Protein AF-D4DL28-F1 (afdb_monomer)

Nearest PDB structures (foldseek):
  8etq-assembly1_A  TM=8.824E-01  e=4.689E+00  synthetic construct
  6eyc-assembly1_4  TM=5.070E-01  e=2.689E+00  Saccharomyces cerevisiae S288C

Organism: Trichophyton verrucosum (strain HKI 0517) (NCBI:txid663202)

Structure (mmCIF, N/CA/C/O backbone):
data_AF-D4DL28-F1
#
_entry.id   AF-D4DL28-F1
#
loop_
_atom_site.group_PDB
_atom_site.id
_atom_site.type_symbol
_atom_site.label_atom_id
_atom_site.label_alt_id
_atom_site.label_comp_id
_atom_site.label_asym_id
_atom_site.label_entity_id
_atom_site.label_seq_id
_atom_site.pdbx_PDB_ins_code
_atom_site.Cartn_x
_atom_site.Cartn_y
_atom_site.Cartn_z
_atom_site.occupancy
_atom_site.B_iso_or_equiv
_atom_site.auth_seq_id
_atom_site.auth_comp_id
_atom_site.auth_asym_id
_atom_site.auth_atom_id
_atom_site.pdbx_PDB_model_num
ATOM 1 N N . MET A 1 1 ? 1.728 -12.968 -11.128 1.00 50.00 1 MET A N 1
ATOM 2 C CA . MET A 1 1 ? 1.240 -12.938 -9.736 1.00 50.00 1 MET A CA 1
ATOM 3 C C . MET A 1 1 ? 0.206 -11.832 -9.665 1.00 50.00 1 MET A C 1
ATOM 5 O O . MET A 1 1 ? 0.553 -10.708 -10.001 1.00 50.00 1 MET A O 1
ATOM 9 N N . ILE A 1 2 ? -1.051 -12.169 -9.378 1.00 60.97 2 ILE A N 1
ATOM 10 C CA . ILE A 1 2 ? -2.146 -11.202 -9.225 1.00 60.97 2 ILE A CA 1
ATOM 11 C C . ILE A 1 2 ? -2.335 -11.030 -7.722 1.00 60.97 2 ILE A C 1
ATOM 13 O O . ILE A 1 2 ? -2.545 -12.021 -7.025 1.00 60.97 2 ILE A O 1
ATOM 17 N N . PHE A 1 3 ? -2.198 -9.808 -7.220 1.00 66.00 3 PHE A N 1
ATOM 18 C CA . PHE A 1 3 ? -2.469 -9.510 -5.820 1.00 66.00 3 PHE A CA 1
ATOM 19 C C . PHE A 1 3 ? -3.932 -9.067 -5.688 1.00 66.00 3 PHE A C 1
ATOM 21 O O . PHE A 1 3 ? -4.377 -8.182 -6.410 1.00 66.00 3 PHE A O 1
ATOM 28 N N . THR A 1 4 ? -4.690 -9.707 -4.798 1.00 67.94 4 THR A N 1
ATOM 29 C CA . THR A 1 4 ? -6.142 -9.499 -4.624 1.00 67.94 4 THR A CA 1
ATOM 30 C C . THR A 1 4 ? -6.510 -8.403 -3.619 1.00 67.94 4 THR A C 1
ATOM 32 O O . THR A 1 4 ? -7.665 -8.000 -3.578 1.00 67.94 4 THR A O 1
ATOM 35 N N . ASN A 1 5 ? -5.550 -7.896 -2.837 1.00 78.19 5 ASN A N 1
ATOM 36 C CA . ASN A 1 5 ? -5.772 -6.876 -1.800 1.00 78.19 5 ASN A CA 1
ATOM 37 C C . ASN A 1 5 ? -4.997 -5.588 -2.112 1.00 78.19 5 ASN A C 1
ATOM 39 O O . ASN A 1 5 ? -4.196 -5.120 -1.303 1.00 78.19 5 ASN A O 1
ATOM 43 N N . CYS A 1 6 ? -5.178 -5.077 -3.324 1.00 79.69 6 CYS A N 1
ATOM 44 C CA . CYS A 1 6 ? -4.448 -3.933 -3.859 1.00 79.69 6 CYS A CA 1
ATOM 45 C C . CYS A 1 6 ? -5.429 -2.916 -4.422 1.00 79.69 6 CYS A C 1
ATOM 47 O O . CYS A 1 6 ? -6.550 -3.267 -4.795 1.00 79.69 6 CYS A O 1
ATOM 49 N N . LEU A 1 7 ? -5.003 -1.660 -4.481 1.00 84.06 7 LEU A N 1
ATOM 50 C CA . LEU A 1 7 ? -5.788 -0.614 -5.113 1.00 84.06 7 LEU A CA 1
ATOM 51 C C . LEU A 1 7 ? -5.753 -0.792 -6.640 1.00 84.06 7 LEU A C 1
ATOM 53 O O . LEU A 1 7 ? -4.844 -1.434 -7.178 1.00 84.06 7 LEU A O 1
ATOM 57 N N . PRO A 1 8 ? -6.717 -0.199 -7.365 1.00 81.19 8 PRO A N 1
ATOM 58 C CA . PRO A 1 8 ? -6.632 -0.080 -8.816 1.00 81.19 8 PRO A CA 1
ATOM 59 C C . PRO A 1 8 ? -5.280 0.500 -9.254 1.00 81.19 8 PRO A C 1
ATOM 61 O O . PRO A 1 8 ? -4.706 1.344 -8.561 1.00 81.19 8 PRO A O 1
ATOM 64 N N . GLU A 1 9 ? -4.767 0.089 -10.418 1.00 79.06 9 GLU A N 1
ATOM 65 C CA . GLU A 1 9 ? -3.454 0.546 -10.906 1.00 79.06 9 GLU A CA 1
ATOM 66 C C . GLU A 1 9 ? -3.349 2.075 -10.979 1.00 79.06 9 GLU A C 1
ATOM 68 O O . GLU A 1 9 ? -2.310 2.635 -10.625 1.00 79.06 9 GLU A O 1
ATOM 73 N N . ASP A 1 10 ? -4.450 2.742 -11.320 1.00 80.44 10 ASP A N 1
ATOM 74 C CA . ASP A 1 10 ? -4.523 4.196 -11.459 1.00 80.44 10 ASP A CA 1
ATOM 75 C C . ASP A 1 10 ? -4.832 4.931 -10.146 1.00 80.44 10 ASP A C 1
ATOM 77 O O . ASP A 1 10 ? -4.789 6.160 -10.104 1.00 80.44 10 ASP A O 1
ATOM 81 N N . SER A 1 11 ? -5.117 4.206 -9.055 1.00 84.75 11 SER A N 1
ATOM 82 C CA . SER A 1 11 ? -5.437 4.818 -7.765 1.00 84.75 11 SER A CA 1
ATOM 83 C C . SER A 1 11 ? -4.329 4.645 -6.742 1.00 84.75 11 SER A C 1
ATOM 85 O O . SER A 1 11 ? -3.780 3.565 -6.558 1.00 84.75 11 SER A O 1
ATOM 87 N N . TYR A 1 12 ? -4.024 5.716 -6.027 1.00 85.38 12 TYR A N 1
ATOM 88 C CA . TYR A 1 12 ? -3.056 5.721 -4.931 1.00 85.38 12 TYR A CA 1
ATOM 89 C C . TYR A 1 12 ? -3.722 5.904 -3.566 1.00 85.38 12 TYR A C 1
ATOM 91 O O . TYR A 1 12 ? -3.043 6.098 -2.560 1.00 85.38 12 TYR A O 1
ATOM 99 N N . GLU A 1 13 ? -5.047 5.888 -3.547 1.00 88.25 13 GLU A N 1
ATOM 100 C CA . GLU A 1 13 ? -5.864 5.954 -2.351 1.00 88.25 13 GLU A CA 1
ATOM 101 C C . GLU A 1 13 ? -7.168 5.198 -2.595 1.00 88.25 13 GLU A C 1
ATOM 103 O O . GLU A 1 13 ? -7.706 5.191 -3.704 1.00 88.25 13 GLU A O 1
ATOM 108 N N . GLY A 1 14 ? -7.671 4.530 -1.571 1.00 88.19 14 GLY A N 1
ATOM 109 C CA . GLY A 1 14 ? -8.965 3.879 -1.640 1.00 88.19 14 GLY A CA 1
ATOM 110 C C . GLY A 1 14 ? -9.167 2.898 -0.509 1.00 88.19 14 GLY A C 1
ATOM 111 O O . GLY A 1 14 ? -8.345 2.774 0.399 1.00 88.19 14 GLY A O 1
ATOM 112 N N . GLU A 1 15 ? -10.282 2.192 -0.578 1.00 88.81 15 GLU A N 1
ATOM 113 C CA . GLU A 1 15 ? -10.656 1.196 0.409 1.00 88.81 15 GLU A CA 1
ATOM 114 C C . GLU A 1 15 ? -10.589 -0.198 -0.206 1.00 88.81 15 GLU A C 1
ATOM 116 O O . GLU A 1 15 ? -11.094 -0.439 -1.303 1.00 88.81 15 GLU A O 1
ATOM 121 N N . VAL A 1 16 ? -9.958 -1.121 0.514 1.00 87.00 16 VAL A N 1
ATOM 122 C CA . VAL A 1 16 ? -9.895 -2.538 0.166 1.00 87.00 16 VAL A CA 1
ATOM 123 C C . VAL A 1 16 ? -10.386 -3.319 1.376 1.00 87.00 16 VAL A C 1
ATOM 125 O O . VAL A 1 16 ? -9.791 -3.231 2.445 1.00 87.00 16 VAL A O 1
ATOM 128 N N . ASN A 1 17 ? -11.482 -4.066 1.223 1.00 85.88 17 ASN A N 1
ATOM 129 C CA . ASN A 1 17 ? -12.088 -4.876 2.290 1.00 85.88 17 ASN A CA 1
ATOM 130 C C . ASN A 1 17 ? -12.360 -4.104 3.603 1.00 85.88 17 ASN A C 1
ATOM 132 O O . ASN A 1 17 ? -12.110 -4.629 4.688 1.00 85.88 17 ASN A O 1
ATOM 136 N N . GLY A 1 18 ? -12.839 -2.856 3.531 1.00 84.31 18 GLY A N 1
ATOM 137 C CA . GLY A 1 18 ? -13.083 -2.036 4.726 1.00 84.31 18 GLY A CA 1
ATOM 138 C C . GLY A 1 18 ? -11.830 -1.393 5.330 1.00 84.31 18 GLY A C 1
ATOM 139 O O . GLY A 1 18 ? -11.916 -0.776 6.390 1.00 84.31 18 GLY A O 1
ATOM 140 N N . ILE A 1 19 ? -10.665 -1.544 4.689 1.00 89.19 19 ILE A N 1
ATOM 141 C CA . ILE A 1 19 ? -9.406 -0.927 5.107 1.00 89.19 19 ILE A CA 1
ATOM 142 C C . ILE A 1 19 ? -9.030 0.167 4.114 1.00 89.19 19 ILE A C 1
ATOM 144 O O . ILE A 1 19 ? -8.746 -0.09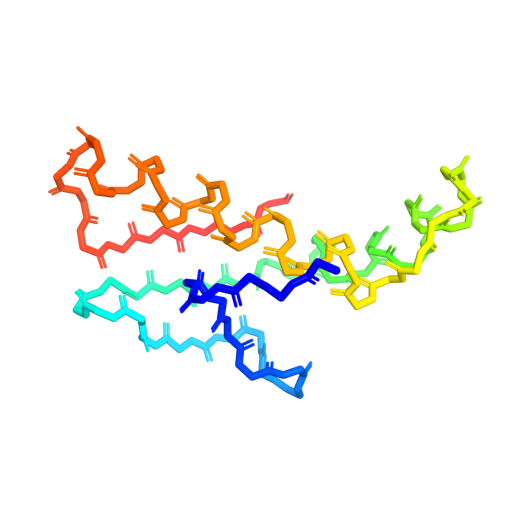5 2.944 1.00 89.19 19 ILE A O 1
ATOM 148 N N . THR A 1 20 ? -8.986 1.401 4.600 1.00 90.38 20 THR A N 1
ATOM 149 C CA . THR A 1 20 ? -8.529 2.558 3.838 1.00 90.38 20 THR A CA 1
ATOM 150 C C . THR A 1 20 ? -7.006 2.550 3.745 1.00 90.38 20 THR A C 1
ATOM 152 O O . THR A 1 20 ? -6.299 2.525 4.755 1.00 90.38 20 THR A O 1
ATOM 155 N N . MET A 1 21 ? -6.487 2.600 2.526 1.00 90.81 21 MET A N 1
ATOM 156 C CA . MET A 1 21 ? -5.061 2.711 2.251 1.00 90.81 21 MET A CA 1
ATOM 157 C C . MET A 1 21 ? -4.800 3.938 1.398 1.00 90.81 21 MET A C 1
ATOM 159 O O . MET A 1 21 ? -5.502 4.184 0.418 1.00 90.81 21 MET A O 1
ATOM 163 N N . SER A 1 22 ? -3.753 4.675 1.736 1.00 91.19 22 SER A N 1
ATOM 164 C CA . SER A 1 22 ? -3.314 5.827 0.959 1.00 91.19 22 SER A CA 1
ATOM 165 C C . SER A 1 22 ? -1.798 5.883 0.869 1.00 91.19 22 SER A C 1
ATOM 167 O O . SER A 1 22 ? -1.060 5.600 1.812 1.00 91.19 22 SER A O 1
ATOM 169 N N . TRP A 1 23 ? -1.308 6.234 -0.309 1.00 91.88 23 TRP A N 1
ATOM 170 C CA . TRP A 1 23 ? 0.112 6.407 -0.559 1.00 91.88 23 TRP A CA 1
ATOM 171 C C . TRP A 1 23 ? 0.537 7.833 -0.246 1.00 91.88 23 TRP A C 1
ATOM 173 O O . TRP A 1 23 ? -0.033 8.800 -0.761 1.00 91.88 23 TRP A O 1
ATOM 183 N N . HIS A 1 24 ? 1.613 7.963 0.517 1.00 91.50 24 HIS A N 1
ATOM 184 C CA . HIS A 1 24 ? 2.265 9.238 0.743 1.00 91.50 24 HIS A CA 1
ATOM 185 C C . HIS A 1 24 ? 2.949 9.735 -0.540 1.00 91.50 24 HIS A C 1
ATOM 187 O O . HIS A 1 24 ? 3.472 8.946 -1.327 1.00 91.50 24 HIS A O 1
ATOM 193 N N . GLN A 1 25 ? 2.985 11.052 -0.763 1.00 86.75 25 GLN A N 1
ATOM 194 C CA . GLN A 1 25 ? 3.526 11.646 -1.996 1.00 86.75 25 GLN A CA 1
ATOM 195 C C . GLN A 1 25 ? 4.982 11.230 -2.268 1.00 86.75 25 GLN A C 1
ATOM 197 O O . GLN A 1 25 ? 5.337 10.921 -3.405 1.00 86.75 25 GLN A O 1
ATOM 202 N N . ASN A 1 26 ? 5.799 11.133 -1.215 1.00 88.06 26 ASN A N 1
ATOM 203 C CA . ASN A 1 26 ? 7.187 10.674 -1.330 1.00 88.06 26 ASN A CA 1
ATOM 204 C C . ASN A 1 26 ? 7.278 9.204 -1.763 1.00 88.06 26 ASN A C 1
ATOM 206 O O . ASN A 1 26 ? 8.119 8.865 -2.591 1.00 88.06 26 ASN A O 1
ATOM 210 N N . ALA A 1 27 ? 6.395 8.345 -1.249 1.00 86.75 27 ALA A N 1
ATOM 211 C CA . ALA A 1 27 ? 6.334 6.933 -1.614 1.00 86.75 27 ALA A CA 1
ATOM 212 C C . ALA A 1 27 ? 5.995 6.766 -3.102 1.00 86.75 27 ALA A C 1
ATOM 214 O O . ALA A 1 27 ? 6.651 6.003 -3.809 1.00 86.75 27 ALA A O 1
ATOM 215 N N . LYS A 1 28 ? 5.021 7.552 -3.595 1.00 87.62 28 LYS A N 1
ATOM 216 C CA . LYS A 1 28 ? 4.649 7.587 -5.020 1.00 87.62 28 LYS A CA 1
ATOM 217 C C . LYS A 1 28 ? 5.835 7.991 -5.896 1.00 87.62 28 LYS A C 1
ATOM 219 O O . LYS A 1 28 ? 6.099 7.339 -6.900 1.00 87.62 28 LYS A O 1
ATOM 224 N N . GLY A 1 29 ? 6.562 9.040 -5.504 1.00 86.69 29 GLY A N 1
ATOM 225 C CA . GLY A 1 29 ? 7.709 9.550 -6.262 1.00 86.69 29 GLY A CA 1
ATOM 226 C C . GLY A 1 29 ? 8.902 8.592 -6.305 1.00 86.69 29 GLY A C 1
ATOM 227 O O . GLY A 1 29 ? 9.606 8.545 -7.306 1.00 86.69 29 GLY A O 1
ATOM 228 N N . ARG A 1 30 ? 9.108 7.790 -5.253 1.00 88.00 30 ARG A N 1
ATOM 229 C CA . ARG A 1 30 ? 10.212 6.815 -5.166 1.00 88.00 30 ARG A CA 1
ATOM 230 C C . ARG A 1 30 ? 9.920 5.492 -5.867 1.00 88.00 30 ARG A C 1
ATOM 232 O O . ARG A 1 30 ? 10.828 4.694 -6.073 1.00 88.00 30 ARG A O 1
ATOM 239 N N . LEU A 1 31 ? 8.664 5.233 -6.212 1.00 88.25 31 LEU A N 1
ATOM 240 C CA . LEU A 1 31 ? 8.219 3.969 -6.792 1.00 88.25 31 LEU A CA 1
ATOM 241 C C . LEU A 1 31 ? 8.921 3.640 -8.126 1.00 88.25 31 LEU A C 1
ATOM 243 O O . LEU A 1 31 ? 9.392 2.510 -8.262 1.00 88.25 31 LEU A O 1
ATOM 247 N N . PRO A 1 32 ? 9.082 4.593 -9.070 1.00 87.88 32 PRO A N 1
ATOM 248 C CA . PRO A 1 32 ? 9.847 4.372 -10.297 1.00 87.88 32 PRO A CA 1
ATOM 24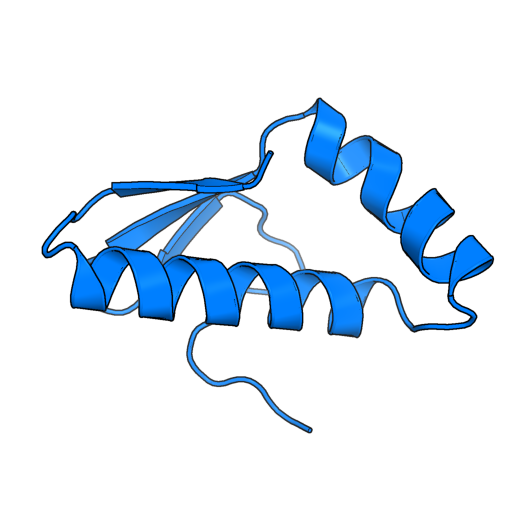9 C C . PRO A 1 32 ? 11.338 4.120 -10.038 1.00 87.88 32 PRO A C 1
ATOM 251 O O . PRO A 1 32 ? 11.898 3.187 -10.602 1.00 87.88 32 PRO A O 1
ATOM 254 N N . GLU A 1 33 ? 11.968 4.885 -9.140 1.00 89.25 33 GLU A N 1
ATOM 255 C CA . GLU A 1 33 ? 13.385 4.688 -8.788 1.00 89.25 33 GLU A CA 1
ATOM 256 C C . GLU A 1 33 ? 13.628 3.319 -8.146 1.00 89.25 33 GLU A C 1
ATOM 258 O O . GLU A 1 33 ? 14.619 2.652 -8.433 1.00 89.25 33 GLU A O 1
ATOM 263 N N . LEU A 1 34 ? 12.720 2.875 -7.270 1.00 86.56 34 LEU A N 1
ATOM 264 C CA . LEU A 1 34 ? 12.789 1.550 -6.659 1.00 86.56 34 LEU A CA 1
ATOM 265 C C . LEU A 1 34 ? 12.586 0.460 -7.714 1.00 86.56 34 LEU A C 1
ATOM 267 O O . LEU A 1 34 ? 13.307 -0.534 -7.706 1.00 86.56 34 LEU A O 1
ATOM 271 N N . ALA A 1 35 ? 11.643 0.652 -8.634 1.00 88.88 35 ALA A N 1
ATOM 272 C CA . ALA A 1 35 ? 11.409 -0.270 -9.738 1.00 88.88 35 ALA A CA 1
ATOM 273 C C . ALA A 1 35 ? 12.662 -0.445 -10.603 1.00 88.88 35 ALA A C 1
ATOM 275 O O . ALA A 1 35 ? 13.096 -1.575 -10.822 1.00 88.88 35 ALA A O 1
ATOM 276 N N . GLU A 1 36 ? 13.307 0.655 -10.991 1.00 91.12 36 GLU A N 1
ATOM 277 C CA . GLU A 1 36 ? 14.5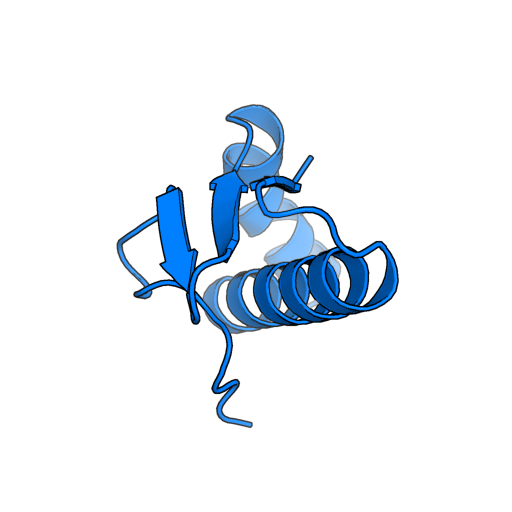62 0.629 -11.743 1.00 91.12 36 GLU A CA 1
ATOM 278 C C . GLU A 1 36 ? 15.690 -0.036 -10.942 1.00 91.12 36 GLU A C 1
ATOM 280 O O . GLU A 1 36 ? 16.331 -0.972 -11.420 1.00 91.12 36 GLU A O 1
ATOM 285 N N . LYS A 1 37 ? 15.874 0.371 -9.680 1.00 91.00 37 LYS A N 1
ATOM 286 C CA . LYS A 1 37 ? 16.915 -0.160 -8.790 1.00 91.00 37 LYS A CA 1
ATOM 287 C C . LYS A 1 37 ? 16.814 -1.672 -8.584 1.00 91.00 37 LYS A C 1
ATOM 289 O O . LYS A 1 37 ? 17.838 -2.340 -8.464 1.00 91.00 37 LYS A O 1
ATOM 294 N N . TYR A 1 38 ? 15.597 -2.204 -8.495 1.00 85.88 38 TYR A N 1
ATOM 295 C CA . TYR A 1 38 ? 15.354 -3.632 -8.283 1.00 85.88 38 TYR A CA 1
ATOM 296 C C . TYR A 1 38 ? 15.100 -4.408 -9.584 1.00 85.88 38 TYR A C 1
ATOM 298 O O . TYR A 1 38 ? 14.842 -5.609 -9.516 1.00 85.88 38 TYR A O 1
ATOM 306 N N . GLY A 1 39 ? 15.162 -3.760 -10.756 1.00 87.81 39 GLY A N 1
ATOM 307 C CA . GLY A 1 39 ? 14.833 -4.388 -12.041 1.00 87.81 39 GLY A CA 1
ATOM 308 C C . GLY A 1 39 ? 13.408 -4.953 -12.080 1.00 87.81 39 GLY A C 1
ATOM 309 O O . GLY A 1 39 ? 13.156 -5.981 -12.708 1.00 87.81 39 GLY A O 1
ATOM 310 N N . ALA A 1 40 ? 12.488 -4.324 -11.350 1.00 85.62 40 ALA A N 1
ATOM 311 C CA .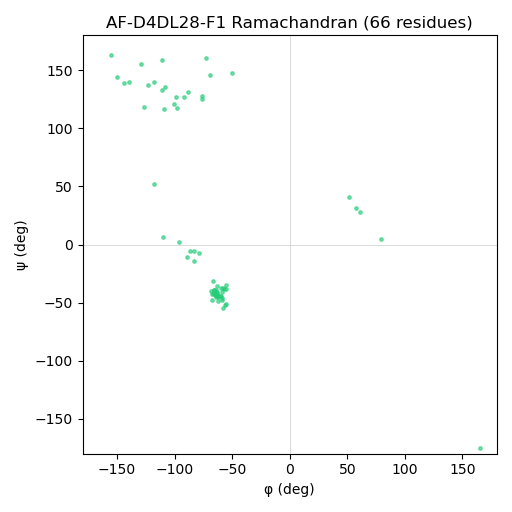 ALA A 1 40 ? 11.119 -4.773 -11.159 1.00 85.62 40 ALA A CA 1
ATOM 312 C C . ALA A 1 40 ? 10.129 -3.843 -11.868 1.00 85.62 40 ALA A C 1
ATOM 314 O O . ALA A 1 40 ? 10.411 -2.685 -12.152 1.00 85.62 40 ALA A O 1
ATOM 315 N N . ASP A 1 41 ? 8.931 -4.353 -12.137 1.00 87.94 41 ASP A N 1
ATOM 316 C CA . ASP A 1 41 ? 7.845 -3.542 -12.681 1.00 87.94 41 ASP A CA 1
ATOM 317 C C . ASP A 1 41 ? 7.238 -2.674 -11.567 1.00 87.94 41 ASP A C 1
ATOM 319 O O . ASP A 1 41 ? 6.844 -3.194 -10.515 1.00 87.94 41 ASP A O 1
ATOM 323 N N . ALA A 1 42 ? 7.139 -1.362 -11.797 1.00 85.94 42 ALA A N 1
ATOM 324 C CA . ALA A 1 42 ? 6.584 -0.413 -10.835 1.00 85.94 42 ALA A CA 1
ATOM 325 C C . ALA A 1 42 ? 5.161 -0.796 -10.391 1.00 85.94 42 ALA A C 1
ATOM 327 O O . ALA A 1 42 ? 4.840 -0.721 -9.207 1.00 85.94 42 ALA A O 1
ATOM 328 N N . LYS A 1 43 ? 4.317 -1.304 -11.295 1.00 85.12 43 LYS A N 1
ATOM 329 C CA . LYS A 1 43 ? 2.954 -1.744 -10.962 1.00 85.12 43 LYS A CA 1
ATOM 330 C C . LYS A 1 43 ? 2.971 -2.951 -10.028 1.00 85.12 43 LYS A C 1
ATOM 332 O O . LYS A 1 43 ? 2.194 -3.013 -9.078 1.00 85.12 43 LYS A O 1
ATOM 337 N N . LYS A 1 44 ? 3.899 -3.890 -10.242 1.00 85.81 44 LYS A N 1
ATOM 338 C CA . LYS A 1 44 ? 4.062 -5.060 -9.360 1.00 85.81 44 LYS A CA 1
ATOM 339 C C . LYS A 1 44 ? 4.588 -4.667 -7.982 1.00 85.81 44 LYS A C 1
ATOM 341 O O . LYS A 1 44 ? 4.113 -5.203 -6.985 1.00 85.81 44 LYS A O 1
ATOM 346 N N . LEU A 1 45 ? 5.534 -3.730 -7.923 1.00 88.06 45 LEU A N 1
ATOM 347 C CA . LEU A 1 45 ? 6.067 -3.181 -6.671 1.00 88.06 45 LEU A CA 1
ATOM 348 C C . LEU A 1 45 ? 4.987 -2.458 -5.866 1.00 88.06 45 LEU A C 1
ATOM 350 O O . LEU A 1 45 ? 4.860 -2.683 -4.664 1.00 88.06 45 LEU A O 1
ATOM 354 N N . LYS A 1 46 ? 4.171 -1.651 -6.548 1.00 88.75 46 LYS A N 1
ATOM 355 C CA . LYS A 1 46 ? 3.010 -0.982 -5.962 1.00 88.75 46 LYS A CA 1
ATOM 356 C C . LYS A 1 46 ? 2.040 -1.998 -5.359 1.00 88.75 46 LYS A C 1
ATOM 358 O O . LYS A 1 46 ? 1.750 -1.933 -4.167 1.00 88.75 46 LYS A O 1
ATOM 363 N N . ALA A 1 47 ? 1.608 -2.978 -6.152 1.00 87.62 47 ALA A N 1
ATOM 364 C CA . ALA A 1 47 ? 0.680 -4.006 -5.695 1.00 87.62 47 ALA A CA 1
ATOM 365 C C . ALA A 1 47 ? 1.245 -4.798 -4.500 1.00 87.62 47 ALA A C 1
ATOM 367 O O . ALA A 1 47 ? 0.545 -5.051 -3.523 1.00 87.62 47 ALA A O 1
ATOM 368 N N . MET A 1 48 ? 2.538 -5.129 -4.517 1.00 88.25 48 MET A N 1
ATOM 369 C CA . MET A 1 48 ? 3.191 -5.802 -3.395 1.00 88.25 48 MET A CA 1
ATOM 370 C C . MET A 1 48 ? 3.168 -4.955 -2.113 1.00 88.25 48 MET A C 1
ATOM 372 O O . MET A 1 48 ? 2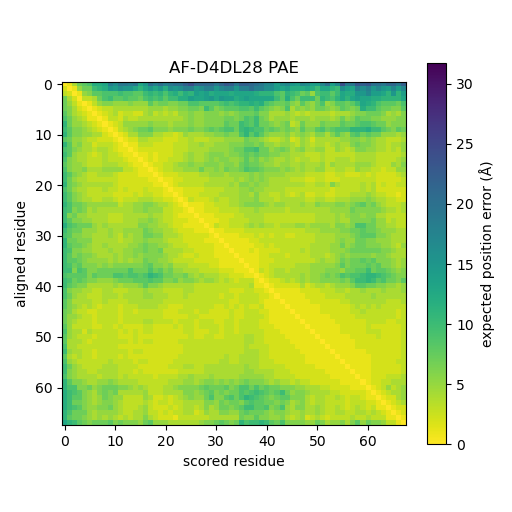.843 -5.476 -1.044 1.00 88.25 48 MET A O 1
ATOM 376 N N . ALA A 1 49 ? 3.487 -3.663 -2.206 1.00 89.25 49 ALA A N 1
ATOM 377 C CA . ALA A 1 49 ? 3.472 -2.754 -1.062 1.00 89.25 49 ALA A CA 1
ATOM 378 C C . ALA A 1 49 ? 2.058 -2.596 -0.479 1.00 89.25 49 ALA A C 1
ATOM 380 O O . ALA A 1 49 ? 1.879 -2.650 0.739 1.00 89.25 49 ALA A O 1
ATOM 381 N N . GLU A 1 50 ? 1.045 -2.477 -1.336 1.00 90.50 50 GLU A N 1
ATOM 382 C CA . GLU A 1 50 ? -0.363 -2.418 -0.927 1.00 90.50 50 GLU A CA 1
ATOM 383 C C . GLU A 1 50 ? -0.814 -3.708 -0.256 1.00 90.50 50 GLU A C 1
ATOM 385 O O . GLU A 1 50 ? -1.393 -3.663 0.825 1.00 90.50 50 GLU A O 1
ATOM 390 N N . HIS A 1 51 ? -0.473 -4.861 -0.830 1.00 89.88 51 HIS A N 1
ATOM 391 C CA . HIS A 1 51 ? -0.814 -6.154 -0.250 1.00 89.88 51 HIS A CA 1
ATOM 392 C C . HIS A 1 51 ? -0.199 -6.336 1.145 1.00 89.88 51 HIS A C 1
ATOM 394 O O . HIS A 1 51 ? -0.880 -6.765 2.079 1.00 89.88 51 HIS A O 1
ATOM 400 N N . LEU A 1 52 ? 1.079 -5.977 1.305 1.00 88.44 52 LEU A N 1
ATOM 401 C CA . LEU A 1 52 ? 1.778 -6.024 2.592 1.00 88.44 52 LEU A CA 1
ATOM 402 C C . LEU A 1 52 ? 1.165 -5.059 3.608 1.00 88.44 52 LEU A C 1
ATOM 404 O O . LEU A 1 52 ? 1.024 -5.403 4.784 1.00 88.44 52 LEU A O 1
ATOM 408 N N . THR A 1 53 ? 0.773 -3.871 3.156 1.00 90.06 53 THR A N 1
ATOM 409 C CA . THR A 1 53 ? 0.153 -2.852 4.005 1.00 90.06 53 THR A CA 1
ATOM 410 C C . THR A 1 53 ? -1.222 -3.309 4.463 1.00 90.06 53 THR A C 1
ATOM 412 O O . THR A 1 53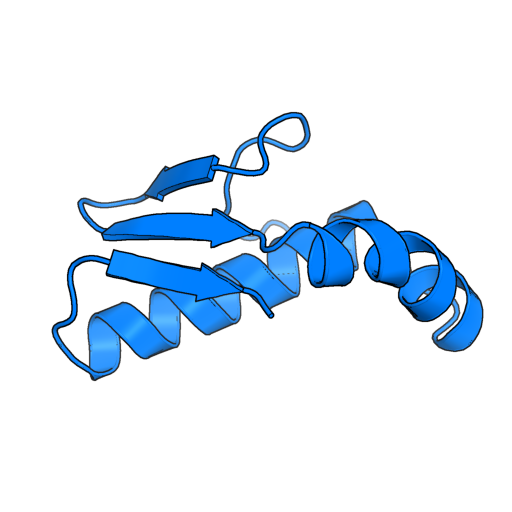 ? -1.484 -3.321 5.663 1.00 90.06 53 THR A O 1
ATOM 415 N N . HIS A 1 54 ? -2.055 -3.802 3.547 1.00 89.94 54 HIS A N 1
ATOM 416 C CA . HIS A 1 54 ? -3.350 -4.388 3.864 1.00 89.94 54 HIS A CA 1
ATOM 417 C C . HIS A 1 54 ? -3.207 -5.536 4.869 1.00 89.94 54 HIS A C 1
ATOM 419 O O . HIS A 1 54 ? -3.850 -5.526 5.914 1.00 89.94 54 HIS A O 1
ATOM 425 N N . ALA A 1 55 ? -2.326 -6.511 4.612 1.00 90.44 55 ALA A N 1
ATOM 426 C CA . ALA A 1 55 ? -2.104 -7.635 5.525 1.00 90.44 55 ALA A CA 1
ATOM 427 C C . ALA A 1 55 ? -1.634 -7.176 6.919 1.00 90.44 55 ALA A C 1
ATOM 429 O O . ALA A 1 55 ? -2.055 -7.729 7.937 1.00 90.44 55 ALA A O 1
ATOM 430 N N . SER A 1 56 ? -0.801 -6.134 6.973 1.00 90.31 56 SER A N 1
ATOM 431 C CA . SER A 1 56 ? -0.343 -5.534 8.229 1.00 90.31 56 SER A CA 1
ATOM 432 C C . SER A 1 56 ? -1.481 -4.841 8.977 1.00 90.31 56 SER A C 1
ATOM 434 O O . SER A 1 56 ? -1.609 -5.019 10.184 1.00 90.31 56 SER A O 1
ATOM 436 N N . LEU A 1 57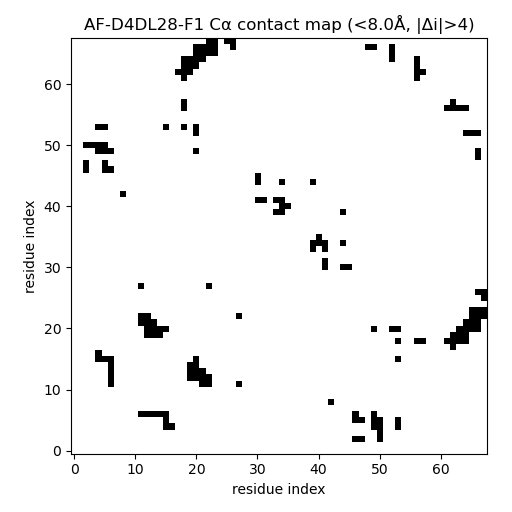 ? -2.334 -4.095 8.274 1.00 90.44 57 LEU A N 1
ATOM 437 C CA . LEU A 1 57 ? -3.489 -3.404 8.848 1.00 90.44 57 LEU A CA 1
ATOM 438 C C . LEU A 1 57 ? -4.540 -4.381 9.373 1.00 90.44 57 LEU A C 1
ATOM 440 O O . LEU A 1 57 ? -4.992 -4.215 10.505 1.00 90.44 57 LEU A O 1
ATOM 444 N N . VAL A 1 58 ? -4.829 -5.451 8.623 1.00 91.50 58 VAL A N 1
ATOM 445 C CA . VAL A 1 58 ? -5.668 -6.569 9.084 1.00 91.50 58 VAL A CA 1
ATOM 446 C C . VAL A 1 58 ? -5.106 -7.147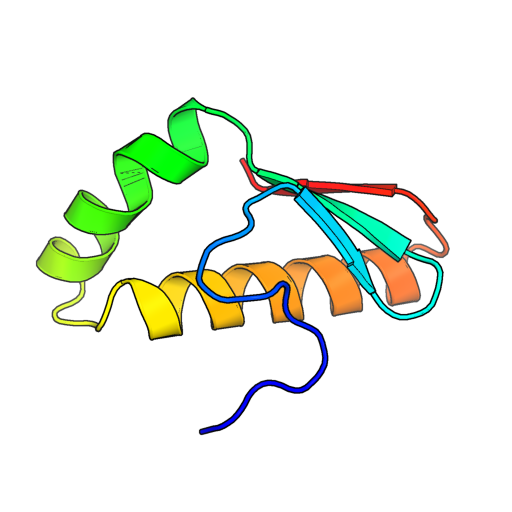 10.379 1.00 91.50 58 VAL A C 1
ATOM 448 O O . VAL A 1 58 ? -5.821 -7.268 11.370 1.00 91.50 58 VAL A O 1
ATOM 451 N N . ARG A 1 59 ? -3.805 -7.465 10.402 1.00 91.31 59 ARG A N 1
ATOM 452 C CA . ARG A 1 59 ? -3.154 -8.047 11.582 1.00 91.31 59 ARG A CA 1
ATOM 453 C C . ARG A 1 59 ? -3.166 -7.103 12.787 1.00 91.31 59 ARG A C 1
ATOM 455 O O . ARG A 1 59 ? -3.263 -7.569 13.917 1.00 91.31 59 ARG A O 1
ATOM 462 N N . LEU A 1 60 ? -3.039 -5.798 12.559 1.00 91.62 60 LEU A N 1
ATOM 463 C CA . LEU A 1 60 ? -3.067 -4.776 13.606 1.00 91.62 60 LEU A CA 1
ATOM 464 C C . LEU A 1 60 ? -4.492 -4.366 14.011 1.00 91.62 60 LEU A C 1
ATOM 466 O O . LEU A 1 60 ? -4.633 -3.569 14.936 1.00 91.62 60 LEU A O 1
ATOM 470 N N . GLY A 1 61 ? -5.528 -4.862 13.325 1.00 91.19 61 GLY A N 1
ATOM 471 C CA . GLY A 1 61 ? -6.912 -4.435 13.532 1.00 91.19 61 GLY A CA 1
ATOM 472 C C . GLY A 1 61 ? -7.129 -2.946 13.248 1.00 91.19 61 GLY A C 1
ATOM 473 O O . GLY A 1 61 ? -7.981 -2.319 13.874 1.00 91.19 61 GLY A O 1
ATOM 474 N N . LYS A 1 62 ? -6.327 -2.353 12.355 1.00 90.44 62 LYS A N 1
ATOM 475 C CA . LYS A 1 62 ? -6.418 -0.931 12.009 1.00 90.44 62 LYS A CA 1
ATOM 476 C C . LYS A 1 62 ? -7.204 -0.753 10.709 1.00 90.44 62 LYS A C 1
ATOM 478 O O . LYS A 1 62 ? -6.813 -1.334 9.701 1.00 90.44 62 LYS A O 1
ATOM 483 N N . PRO A 1 63 ? -8.247 0.093 10.692 1.00 88.50 63 PRO A N 1
ATOM 484 C CA . PRO A 1 63 ? -9.050 0.327 9.492 1.00 88.50 63 PRO A CA 1
ATOM 485 C C . PRO A 1 63 ? -8.380 1.285 8.499 1.00 88.50 63 PRO A C 1
ATOM 487 O O . PRO A 1 63 ? -8.889 1.482 7.404 1.00 88.50 63 PRO A O 1
ATOM 490 N N . THR A 1 64 ? -7.254 1.910 8.856 1.00 89.44 64 THR A N 1
ATOM 491 C CA . THR A 1 64 ? -6.590 2.904 8.004 1.00 89.44 64 THR A CA 1
ATOM 492 C C . THR A 1 64 ? -5.077 2.803 8.115 1.00 89.44 64 THR A C 1
ATOM 494 O O . THR A 1 64 ? -4.542 2.661 9.220 1.00 89.44 64 THR A O 1
ATOM 497 N N . GLY A 1 65 ? -4.377 2.931 6.987 1.00 86.44 65 GLY A N 1
ATOM 498 C CA . GLY A 1 65 ? -2.922 3.026 6.966 1.00 86.44 65 GLY A CA 1
ATOM 499 C C . GLY A 1 65 ? -2.354 3.737 5.751 1.00 86.44 65 GLY A C 1
ATOM 500 O O . GLY A 1 65 ? -3.012 3.906 4.726 1.0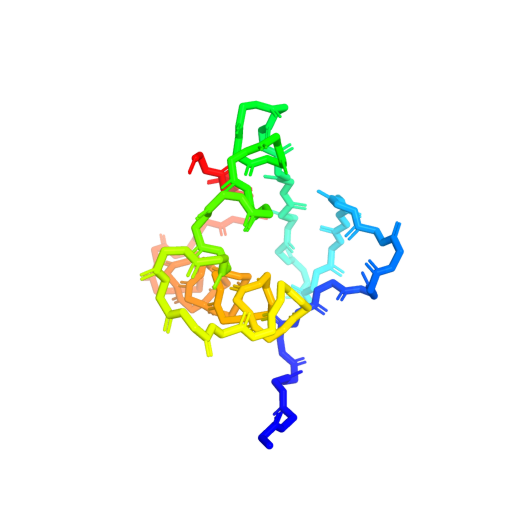0 86.44 65 GLY A O 1
ATOM 501 N N . PHE A 1 66 ? -1.094 4.139 5.900 1.00 87.94 66 PHE A N 1
ATOM 502 C CA . PHE A 1 66 ? -0.359 4.910 4.910 1.00 87.94 66 PHE A CA 1
ATOM 503 C C . PHE A 1 66 ? 0.852 4.128 4.417 1.00 87.94 66 PHE A C 1
ATOM 505 O O . PHE A 1 66 ? 1.553 3.499 5.212 1.00 87.94 66 PHE A O 1
ATOM 512 N N . ILE A 1 67 ? 1.114 4.212 3.116 1.00 86.75 67 ILE A N 1
ATOM 513 C CA . ILE A 1 67 ? 2.308 3.654 2.479 1.00 86.75 67 ILE A CA 1
ATOM 514 C C . ILE A 1 67 ? 3.320 4.789 2.324 1.00 86.75 67 ILE A C 1
ATOM 516 O O . ILE A 1 67 ? 3.023 5.792 1.669 1.00 86.75 67 ILE A O 1
ATOM 520 N N . LEU A 1 68 ? 4.474 4.651 2.983 1.00 82.50 68 LEU A N 1
ATOM 521 C CA . LEU A 1 68 ? 5.512 5.683 3.134 1.00 82.50 68 LEU A CA 1
ATOM 522 C C . LEU A 1 68 ? 6.722 5.468 2.218 1.00 82.50 68 LEU A C 1
ATOM 524 O O . LEU A 1 68 ? 7.063 4.297 1.946 1.00 82.50 68 LEU A O 1
#

Mean predicted aligned error: 4.55 Å

Solvent-accessible surface area (backbone atoms only — not comparable to full-atom values): 3954 Å² total; per-residue (Å²): 138,86,72,90,55,42,70,58,93,93,44,61,59,50,70,52,95,81,28,37,40,36,55,37,72,68,33,62,68,43,39,59,58,50,14,62,75,67,76,45,57,44,70,58,52,49,36,49,53,37,34,53,47,48,54,47,26,62,74,68,71,40,53,64,51,74,44,106

Secondary structure (DSSP, 8-state):
---SS---TT-SEEEETTEEEEE-HHHHHHHHHHHHHTT--HHHHHHHHHHHHHHHHHHHT-SEEEE-

Foldseek 3Di:
DDQQQADPLPDQWDAGPLATEHEDPVLVVCLVVVCVVVVHDSSVVRSVQRSVQVVVCVVVVHRYDYRD

Sequence (68 aa):
MIFTNCLPEDSYEGEVNGITMSWHQNAKGRLPELAEKYGADAKKLKAMAEHLTHASLVRLGKPTGFIL

pLDDT: mean 86.11, std 7.13, range [50.0, 91.88]

Radius of gyration: 11.52 Å; Cα contacts (8 Å, |Δi|>4): 90; chains: 1; bounding box: 30×25×26 Å